Protein AF-A0A8T7ERE1-F1 (afdb_monomer_lite)

Foldseek 3Di:
DLVVCVVVVHPDAAEDEVCQQPHAPVLCVVCPLLQAAPVHHHHPVSNVVVLVCLVVVSHLAYDHQADADAPVLSPDPDRDHHFGGVQPLLVSVLVCCVVVSAPPVSSCRRHPVSVCVSVVHDDPPPDDDDDDRPDKDFDFQLPTPDDRNHGSRGRPID

pLDDT: mean 96.12, std 3.38, range [77.44, 98.81]

Structure (mmCIF, N/CA/C/O backbone):
data_AF-A0A8T7ERE1-F1
#
_entry.id   AF-A0A8T7ERE1-F1
#
loop_
_atom_site.group_PDB
_atom_site.id
_atom_site.type_symbol
_atom_site.label_atom_id
_atom_site.label_alt_id
_atom_site.label_comp_id
_atom_site.label_asym_id
_atom_site.label_entity_id
_atom_site.label_seq_id
_atom_site.pdbx_PDB_ins_code
_atom_site.Cartn_x
_atom_site.Cartn_y
_atom_site.Cartn_z
_atom_site.occupancy
_atom_site.B_iso_or_equiv
_atom_site.auth_seq_id
_atom_site.auth_comp_id
_atom_site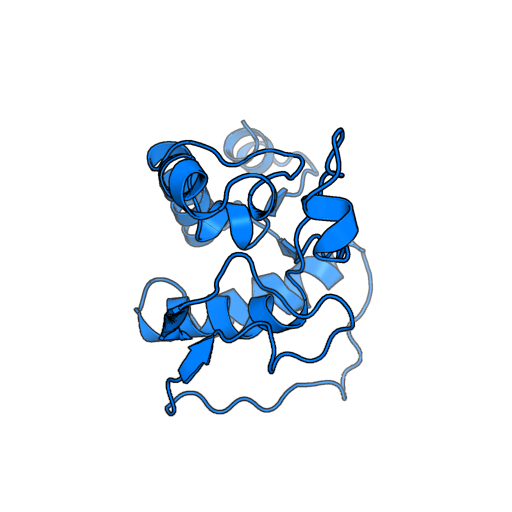.auth_asym_id
_atom_site.auth_atom_id
_atom_site.pdbx_PDB_model_num
ATOM 1 N N . MET A 1 1 ? 7.374 0.510 18.505 1.00 92.25 1 MET A N 1
ATOM 2 C CA . MET A 1 1 ? 7.446 1.940 18.880 1.00 92.25 1 MET A CA 1
ATOM 3 C C . MET A 1 1 ? 6.089 2.626 18.743 1.00 92.25 1 MET A C 1
ATOM 5 O O . MET A 1 1 ? 5.519 2.943 19.771 1.00 92.25 1 MET A O 1
ATOM 9 N N . LEU A 1 2 ? 5.525 2.788 17.536 1.00 96.25 2 LEU A N 1
ATOM 10 C CA . LEU A 1 2 ? 4.255 3.521 17.350 1.00 96.25 2 LEU A CA 1
ATOM 11 C C . LEU A 1 2 ? 3.056 2.908 18.093 1.00 96.25 2 LEU A C 1
ATOM 13 O O . LEU A 1 2 ? 2.295 3.644 18.706 1.00 96.25 2 LEU A O 1
ATOM 17 N N . ARG A 1 3 ? 2.946 1.573 18.135 1.00 95.88 3 ARG A N 1
ATOM 18 C CA . ARG A 1 3 ? 1.940 0.876 18.959 1.00 95.88 3 ARG A CA 1
ATOM 19 C C . ARG A 1 3 ? 2.012 1.274 20.442 1.00 95.88 3 ARG A C 1
ATOM 21 O O . ARG A 1 3 ? 0.984 1.519 21.056 1.00 95.88 3 ARG A O 1
ATOM 28 N N . ALA A 1 4 ? 3.222 1.371 20.999 1.00 97.06 4 ALA A N 1
ATOM 29 C CA . ALA A 1 4 ? 3.425 1.778 22.392 1.00 97.06 4 ALA A CA 1
ATOM 30 C C . ALA A 1 4 ? 3.060 3.256 22.602 1.00 97.06 4 ALA A C 1
ATOM 32 O O . ALA A 1 4 ? 2.296 3.566 23.504 1.00 97.06 4 ALA A O 1
ATOM 33 N N . ALA A 1 5 ? 3.497 4.142 21.701 1.00 97.62 5 ALA A N 1
ATOM 34 C CA . ALA A 1 5 ? 3.140 5.560 21.748 1.00 97.62 5 ALA A CA 1
ATOM 35 C C . ALA A 1 5 ? 1.616 5.786 21.703 1.00 97.62 5 ALA A C 1
ATOM 37 O O . ALA A 1 5 ? 1.089 6.598 22.459 1.00 97.62 5 ALA A O 1
ATOM 38 N N . LYS A 1 6 ? 0.892 5.024 20.869 1.00 97.06 6 LYS A N 1
ATOM 39 C CA . LYS A 1 6 ? -0.578 5.046 20.846 1.00 97.06 6 LYS A CA 1
ATOM 40 C C . LYS A 1 6 ? -1.195 4.525 22.145 1.00 97.06 6 LYS A C 1
ATOM 42 O O . LYS A 1 6 ? -2.139 5.129 22.640 1.00 97.06 6 LYS A O 1
ATOM 47 N N . ALA A 1 7 ? -0.664 3.440 22.712 1.00 96.12 7 ALA A N 1
ATOM 48 C CA . ALA A 1 7 ? -1.131 2.902 23.993 1.00 96.12 7 ALA A CA 1
ATOM 49 C C . ALA A 1 7 ? -0.923 3.886 25.163 1.00 96.12 7 ALA A C 1
ATOM 51 O O . ALA A 1 7 ? -1.708 3.894 26.105 1.00 96.12 7 ALA A O 1
ATOM 52 N N . GLU A 1 8 ? 0.095 4.744 25.076 1.00 97.88 8 GLU A N 1
ATOM 53 C CA . GLU A 1 8 ? 0.354 5.845 26.014 1.00 97.88 8 GLU A CA 1
ATOM 54 C C . GLU A 1 8 ? -0.526 7.087 25.761 1.00 97.88 8 GLU A C 1
ATOM 56 O O . GLU A 1 8 ? -0.441 8.066 26.500 1.00 97.88 8 GLU A O 1
ATOM 61 N N . GLY A 1 9 ? -1.379 7.073 24.731 1.00 96.81 9 GLY A N 1
ATOM 62 C CA . GLY A 1 9 ? -2.258 8.192 24.382 1.00 96.81 9 GLY A CA 1
ATOM 63 C C . GLY A 1 9 ? -1.554 9.355 23.677 1.00 96.81 9 GLY A C 1
ATOM 64 O O . GLY A 1 9 ? -2.110 10.451 23.605 1.00 96.81 9 GLY A O 1
ATOM 65 N N . LEU A 1 10 ? -0.339 9.148 23.153 1.00 98.06 10 LEU A N 1
ATOM 66 C CA . LEU A 1 10 ? 0.370 10.183 22.405 1.00 98.06 10 LEU A CA 1
ATOM 67 C C . LEU A 1 10 ? -0.321 10.447 21.054 1.00 98.06 10 LEU A C 1
ATOM 69 O O . LEU A 1 10 ? -0.776 9.502 20.402 1.00 98.06 10 LEU A O 1
ATOM 73 N N . PRO A 1 11 ? -0.362 11.710 20.587 1.00 96.38 11 PRO A N 1
ATOM 74 C CA . PRO A 1 11 ? -1.034 12.085 19.345 1.00 96.38 11 PRO A CA 1
ATOM 75 C C . PRO A 1 11 ? -0.171 11.732 18.125 1.00 96.38 11 PRO A C 1
ATOM 77 O O . PRO A 1 11 ? 0.396 12.604 17.468 1.00 96.38 11 PRO A O 1
ATOM 80 N N . VAL A 1 12 ? -0.035 10.438 17.839 1.00 97.44 12 VAL A N 1
ATOM 81 C CA . VAL A 1 12 ? 0.728 9.914 16.699 1.00 97.44 12 VAL A CA 1
ATOM 82 C C . VAL A 1 12 ? -0.154 9.072 15.787 1.00 97.44 12 VAL A C 1
ATOM 84 O O . VAL A 1 12 ? -0.997 8.301 16.247 1.00 97.44 12 VAL A O 1
ATOM 87 N N . THR A 1 13 ? 0.088 9.184 14.485 1.00 97.88 13 THR A N 1
ATOM 88 C CA . THR A 1 13 ? -0.604 8.418 13.444 1.00 97.88 13 THR A CA 1
ATOM 89 C C . THR A 1 13 ? 0.395 7.643 12.588 1.00 97.88 13 THR A C 1
ATOM 91 O O . THR A 1 13 ? 1.578 7.986 12.530 1.00 97.88 13 THR A O 1
ATOM 94 N N . LEU A 1 14 ? -0.069 6.587 11.923 1.00 97.88 14 LEU A N 1
ATOM 95 C CA . LEU A 1 14 ? 0.721 5.708 11.067 1.00 97.88 14 LEU A CA 1
ATOM 96 C C . LEU A 1 14 ? 0.025 5.490 9.718 1.00 97.88 14 LEU A C 1
ATOM 98 O O . LEU A 1 14 ? -1.085 4.961 9.670 1.00 97.88 14 LEU A O 1
ATOM 102 N N . GLY A 1 15 ? 0.721 5.852 8.643 1.00 98.00 15 GLY A N 1
ATOM 103 C CA . GLY A 1 15 ? 0.407 5.455 7.270 1.00 98.00 15 GLY A CA 1
ATOM 104 C C . GLY A 1 15 ? 1.289 4.296 6.807 1.00 98.00 15 GLY A C 1
ATOM 105 O O . GLY A 1 15 ? 2.417 4.139 7.291 1.00 98.00 15 GLY A O 1
ATOM 106 N N . VAL A 1 16 ? 0.770 3.461 5.910 1.00 98.38 16 VAL A N 1
ATOM 107 C CA . VAL A 1 16 ? 1.535 2.399 5.241 1.00 98.38 16 VAL A CA 1
ATOM 108 C C . VAL A 1 16 ? 1.190 2.339 3.756 1.00 98.38 16 VAL A C 1
ATOM 110 O O . VAL A 1 16 ? 0.052 2.563 3.352 1.00 98.38 16 VAL A O 1
ATOM 113 N N . CYS A 1 17 ? 2.160 1.953 2.929 1.00 98.56 17 CYS A N 1
ATOM 114 C CA . CYS A 1 17 ? 1.958 1.847 1.488 1.00 98.56 17 CYS A CA 1
ATOM 115 C C . CYS A 1 17 ? 1.694 0.399 1.035 1.00 98.56 17 CYS A C 1
ATOM 117 O O . CYS A 1 17 ? 2.325 -0.528 1.556 1.00 98.56 17 CYS A O 1
ATOM 119 N N . PRO A 1 18 ? 0.855 0.163 0.001 1.00 98.25 18 PRO A N 1
ATOM 120 C CA . PRO A 1 18 ? 0.619 -1.180 -0.533 1.00 98.25 18 PRO A CA 1
ATOM 121 C C . PRO A 1 18 ? 1.900 -1.911 -0.950 1.00 98.25 18 PRO A C 1
ATOM 123 O O . PRO A 1 18 ? 2.006 -3.120 -0.767 1.00 98.25 18 PRO A O 1
ATOM 126 N N . HIS A 1 19 ? 2.926 -1.201 -1.424 1.00 98.44 19 HIS A N 1
ATOM 127 C CA . HIS A 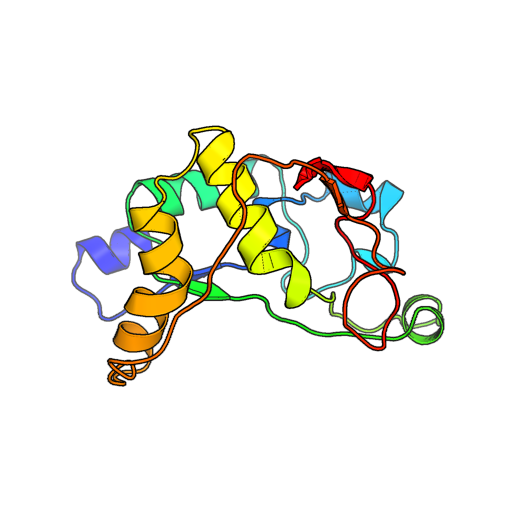1 19 ? 4.175 -1.850 -1.821 1.00 98.44 19 HIS A CA 1
ATOM 128 C C . HIS A 1 19 ? 4.929 -2.439 -0.619 1.00 98.44 19 HIS A C 1
ATOM 130 O O . HIS A 1 19 ? 5.594 -3.453 -0.782 1.00 98.44 19 HIS A O 1
ATOM 136 N N . HIS A 1 20 ? 4.773 -1.900 0.597 1.00 98.62 20 HIS A N 1
ATOM 137 C CA . HIS A 1 20 ? 5.314 -2.524 1.815 1.00 98.62 20 HIS A CA 1
ATOM 138 C C . HIS A 1 20 ? 4.417 -3.633 2.378 1.00 98.62 20 HIS A C 1
ATOM 140 O O . HIS A 1 20 ? 4.892 -4.450 3.162 1.00 98.62 20 HIS A O 1
ATOM 146 N N . LEU A 1 21 ? 3.142 -3.683 1.981 1.00 98.31 21 LEU A N 1
ATOM 147 C CA . LEU A 1 21 ? 2.185 -4.720 2.380 1.00 98.31 21 LEU A CA 1
ATOM 148 C C . LEU A 1 21 ? 2.196 -5.939 1.445 1.00 98.31 21 LEU A C 1
ATOM 150 O O . LEU A 1 21 ? 1.926 -7.051 1.899 1.00 98.31 21 LEU A O 1
ATOM 154 N N . TRP A 1 22 ? 2.516 -5.761 0.162 1.00 98.06 22 TRP A N 1
ATOM 155 C CA . TRP A 1 22 ? 2.530 -6.841 -0.832 1.00 98.06 22 TRP A CA 1
ATOM 156 C C . TRP A 1 22 ? 3.929 -7.321 -1.195 1.00 98.06 22 TRP A C 1
ATOM 158 O O . TRP A 1 22 ? 4.103 -8.521 -1.400 1.00 98.06 22 TRP A O 1
ATOM 168 N N . LEU A 1 23 ? 4.928 -6.439 -1.217 1.00 98.56 23 LEU A N 1
ATOM 169 C CA . LEU A 1 23 ? 6.267 -6.763 -1.711 1.00 98.56 23 LEU A CA 1
ATOM 170 C C . LEU A 1 23 ? 7.294 -6.809 -0.576 1.00 98.56 23 LEU A C 1
ATOM 172 O O . LEU A 1 23 ? 7.159 -6.134 0.447 1.00 98.56 23 LEU A O 1
ATOM 176 N N . THR A 1 24 ? 8.345 -7.598 -0.771 1.00 98.81 24 THR A N 1
ATOM 177 C CA . THR A 1 24 ? 9.488 -7.705 0.147 1.00 98.81 24 THR A CA 1
ATOM 178 C C . THR A 1 24 ? 10.800 -7.553 -0.620 1.00 98.81 24 THR A C 1
ATOM 180 O O . THR A 1 24 ? 10.831 -7.402 -1.841 1.00 98.81 24 THR A O 1
ATOM 183 N N . VAL A 1 25 ? 11.928 -7.600 0.088 1.00 98.56 25 VAL A N 1
ATOM 184 C CA . VAL A 1 25 ? 13.252 -7.696 -0.547 1.00 98.56 25 VAL A CA 1
ATOM 185 C C . VAL A 1 25 ? 13.387 -8.907 -1.480 1.00 98.56 25 VAL A C 1
ATOM 187 O O . VAL A 1 25 ? 14.211 -8.864 -2.391 1.00 98.56 25 VAL A O 1
ATOM 190 N N . ASP A 1 26 ? 12.554 -9.939 -1.315 1.00 98.56 26 ASP A N 1
ATOM 191 C CA . ASP A 1 26 ? 12.558 -11.140 -2.159 1.00 98.56 26 ASP A CA 1
ATOM 192 C C . ASP A 1 26 ? 12.020 -10.858 -3.571 1.00 98.56 26 ASP A C 1
ATOM 194 O O . ASP A 1 26 ? 12.310 -11.600 -4.507 1.00 98.56 26 ASP A O 1
ATOM 198 N N . ASP A 1 27 ? 11.288 -9.755 -3.756 1.00 98.50 27 ASP A N 1
ATOM 199 C CA . ASP A 1 27 ? 10.811 -9.300 -5.063 1.00 98.50 27 ASP A CA 1
ATOM 200 C C . ASP A 1 27 ? 11.872 -8.520 -5.853 1.00 98.50 27 ASP A C 1
ATOM 202 O O . ASP A 1 27 ? 11.737 -8.339 -7.066 1.00 98.50 27 ASP A O 1
ATOM 206 N N . LEU A 1 28 ? 12.940 -8.048 -5.202 1.00 97.81 28 LEU A N 1
ATOM 207 C CA . LEU A 1 28 ? 13.955 -7.203 -5.842 1.00 97.81 28 LEU A CA 1
ATOM 208 C C . LEU A 1 28 ? 14.665 -7.869 -7.033 1.00 97.81 28 LEU A C 1
ATOM 210 O O . LEU A 1 28 ? 14.873 -7.165 -8.023 1.00 97.81 28 LEU A O 1
ATOM 214 N N . PRO A 1 29 ? 15.001 -9.178 -7.019 1.00 97.94 29 PRO A N 1
ATOM 215 C CA . PRO A 1 29 ? 15.581 -9.840 -8.188 1.00 97.94 29 PRO A CA 1
ATOM 216 C C . PRO A 1 29 ? 14.681 -9.772 -9.429 1.00 97.94 29 PRO A C 1
ATOM 218 O O . PRO A 1 29 ? 15.183 -9.612 -10.537 1.00 97.94 29 PRO A O 1
ATOM 221 N N . ARG A 1 30 ? 13.355 -9.847 -9.242 1.00 96.88 30 ARG A N 1
ATOM 222 C CA . ARG A 1 30 ? 12.361 -9.722 -10.320 1.00 96.88 30 ARG A CA 1
ATOM 223 C C . ARG A 1 30 ? 12.180 -8.269 -10.754 1.00 96.88 30 ARG A C 1
ATOM 225 O O . ARG A 1 30 ? 12.082 -7.990 -11.942 1.00 96.88 30 ARG A O 1
ATOM 232 N N . LEU A 1 31 ? 12.092 -7.352 -9.793 1.00 97.44 31 LEU A N 1
ATOM 233 C CA . LEU A 1 31 ? 11.742 -5.955 -10.048 1.00 97.44 31 LEU A CA 1
ATOM 234 C C . LEU A 1 31 ? 12.918 -5.115 -10.565 1.00 97.44 31 LEU A C 1
ATOM 236 O O . LEU A 1 31 ? 12.709 -4.131 -11.276 1.00 97.44 31 LEU A O 1
ATOM 240 N N . GLY A 1 32 ? 14.151 -5.441 -10.175 1.00 97.19 32 GLY A N 1
ATOM 241 C CA . GLY A 1 32 ? 15.319 -4.612 -10.460 1.00 97.19 32 GLY A CA 1
ATOM 242 C C . GLY A 1 32 ? 15.082 -3.147 -10.071 1.00 97.19 32 GLY A C 1
ATOM 243 O O . GLY A 1 32 ? 14.622 -2.834 -8.971 1.00 97.19 32 GLY A O 1
ATOM 244 N N . ALA A 1 33 ? 15.343 -2.222 -10.998 1.00 97.19 33 ALA A N 1
ATOM 245 C CA . ALA A 1 33 ? 15.144 -0.793 -10.765 1.00 97.19 33 ALA A CA 1
ATOM 246 C C . ALA A 1 33 ? 13.669 -0.388 -10.568 1.00 97.19 33 ALA A C 1
ATOM 248 O O . ALA A 1 33 ? 13.402 0.623 -9.912 1.00 97.19 33 ALA A O 1
ATOM 249 N N . LEU A 1 34 ? 12.706 -1.176 -11.063 1.00 97.81 34 LEU A N 1
ATOM 250 C CA . LEU A 1 34 ? 11.273 -0.945 -10.839 1.00 97.81 34 LEU A CA 1
ATOM 251 C C . LEU A 1 34 ? 10.891 -1.123 -9.363 1.00 97.81 34 LEU A C 1
ATOM 253 O O . LEU A 1 34 ? 9.935 -0.513 -8.905 1.00 97.81 34 LEU A O 1
ATOM 257 N N . GLY A 1 35 ? 11.700 -1.857 -8.593 1.00 97.44 35 GLY A N 1
ATOM 258 C CA . GLY A 1 35 ? 11.585 -2.016 -7.141 1.00 97.44 35 GLY A CA 1
ATOM 259 C C . GLY A 1 35 ? 12.365 -0.968 -6.343 1.00 97.44 35 GLY A C 1
ATOM 260 O O . GLY A 1 35 ? 12.599 -1.142 -5.149 1.00 97.44 35 GLY A O 1
ATOM 261 N N . ARG A 1 36 ? 12.811 0.127 -6.970 1.00 97.62 36 ARG A N 1
ATOM 262 C CA . ARG A 1 36 ? 13.527 1.212 -6.284 1.00 97.62 36 ARG A CA 1
ATOM 263 C C . ARG A 1 36 ? 12.557 2.285 -5.784 1.00 97.62 36 ARG A C 1
ATOM 265 O O . ARG A 1 36 ? 12.100 3.108 -6.576 1.00 97.62 36 ARG A O 1
ATOM 272 N N . MET A 1 37 ? 12.311 2.327 -4.473 1.00 97.69 37 MET A N 1
ATOM 273 C CA . MET A 1 37 ? 11.500 3.350 -3.785 1.00 97.69 37 MET A CA 1
ATOM 274 C C . MET A 1 37 ? 12.098 3.752 -2.428 1.00 97.69 37 MET A C 1
ATOM 276 O O . MET A 1 37 ? 13.087 3.160 -1.985 1.00 97.69 37 MET A O 1
ATOM 280 N N . LYS A 1 38 ? 11.536 4.785 -1.792 1.00 96.81 38 LYS A N 1
ATOM 281 C CA . LYS A 1 38 ? 11.916 5.240 -0.449 1.00 96.81 38 LYS A CA 1
ATOM 282 C C . LYS A 1 38 ? 10.656 5.472 0.393 1.00 96.81 38 LYS A C 1
ATOM 284 O O . LYS A 1 38 ? 9.888 6.339 0.007 1.00 96.81 38 LYS A O 1
ATOM 289 N N . PRO A 1 39 ? 10.511 4.810 1.555 1.00 97.38 39 PRO A N 1
ATOM 290 C CA . PRO A 1 39 ? 11.391 3.772 2.107 1.00 97.38 39 PRO A CA 1
ATOM 291 C C . PRO A 1 39 ? 11.494 2.526 1.209 1.00 97.38 39 PRO A C 1
ATOM 293 O O . PRO A 1 39 ? 10.529 2.133 0.564 1.00 97.38 39 PRO A O 1
ATOM 296 N N . GLY A 1 40 ? 12.677 1.908 1.139 1.00 98.19 40 GLY A N 1
ATOM 297 C CA . GLY A 1 40 ? 12.877 0.691 0.338 1.00 98.19 40 GLY A CA 1
ATOM 298 C C . GLY A 1 40 ? 12.152 -0.523 0.926 1.00 98.19 40 GLY A C 1
ATOM 299 O O . GLY A 1 40 ? 11.871 -0.538 2.127 1.00 98.19 40 GLY A O 1
ATOM 300 N N . LEU A 1 41 ? 11.903 -1.541 0.094 1.00 98.56 41 LEU A N 1
ATOM 301 C CA . LEU A 1 41 ? 11.298 -2.807 0.523 1.00 98.56 41 LEU A CA 1
ATOM 302 C C . LEU A 1 41 ? 12.096 -3.462 1.656 1.00 98.56 41 LEU A C 1
ATOM 304 O O . LEU A 1 41 ? 13.313 -3.284 1.778 1.00 98.56 41 LEU A O 1
ATOM 308 N N . LYS A 1 42 ? 11.375 -4.196 2.503 1.00 98.50 42 LYS A N 1
ATOM 309 C CA . LYS A 1 42 ? 11.874 -4.781 3.750 1.00 98.50 42 LYS A CA 1
ATOM 310 C C . LYS A 1 42 ? 11.675 -6.294 3.771 1.00 98.50 42 LYS A C 1
ATOM 312 O O . LYS A 1 42 ? 11.245 -6.876 2.777 1.00 98.50 42 LYS A O 1
ATOM 317 N N . SER A 1 43 ? 12.072 -6.943 4.860 1.00 98.75 43 SER A N 1
ATOM 318 C CA . SER A 1 43 ? 11.986 -8.398 4.964 1.00 98.75 43 SER A CA 1
ATOM 319 C C . SER A 1 43 ? 10.525 -8.878 4.985 1.00 98.75 43 SER A C 1
ATOM 321 O O . SER A 1 43 ? 9.619 -8.105 5.315 1.00 98.75 43 SER A O 1
ATOM 323 N N . PRO A 1 44 ? 10.264 -10.165 4.704 1.00 98.75 44 PRO A N 1
ATOM 324 C CA . PRO A 1 44 ? 8.945 -10.759 4.927 1.00 98.75 44 PRO A CA 1
ATOM 325 C C . PRO A 1 44 ? 8.425 -10.599 6.357 1.00 98.75 44 PRO A C 1
ATOM 327 O O . PRO A 1 44 ? 7.219 -10.453 6.544 1.00 98.75 44 PRO A O 1
ATOM 330 N N . ALA A 1 45 ? 9.319 -10.583 7.352 1.00 98.69 45 ALA A N 1
ATOM 331 C CA . ALA A 1 45 ? 8.956 -10.356 8.747 1.00 98.69 45 ALA A CA 1
ATOM 332 C C . ALA A 1 45 ? 8.473 -8.916 8.985 1.00 98.69 45 ALA A C 1
ATOM 334 O O . ALA A 1 45 ? 7.481 -8.713 9.678 1.00 98.69 45 ALA A O 1
ATOM 335 N N . ASP A 1 46 ? 9.113 -7.926 8.355 1.00 98.62 46 ASP A N 1
ATOM 336 C CA . ASP A 1 46 ? 8.658 -6.532 8.415 1.00 98.62 46 ASP A CA 1
ATOM 337 C C . ASP A 1 46 ? 7.275 -6.382 7.768 1.00 98.62 46 ASP A C 1
ATOM 339 O O . ASP A 1 46 ? 6.384 -5.761 8.343 1.00 98.62 46 ASP A O 1
ATOM 343 N N . ARG A 1 47 ? 7.062 -7.013 6.603 1.00 98.56 47 ARG A N 1
ATOM 344 C CA . ARG A 1 47 ? 5.749 -7.048 5.940 1.00 98.56 47 ARG A CA 1
ATOM 345 C C . ARG A 1 47 ? 4.687 -7.686 6.837 1.00 98.56 47 ARG A C 1
ATOM 347 O O . ARG A 1 47 ? 3.589 -7.150 6.945 1.00 98.56 47 ARG A O 1
ATOM 354 N N . ALA A 1 48 ? 4.997 -8.809 7.487 1.00 98.44 48 ALA A N 1
ATOM 355 C CA . ALA A 1 48 ? 4.084 -9.461 8.426 1.00 98.44 48 ALA A CA 1
ATOM 356 C C . ALA A 1 48 ? 3.728 -8.539 9.605 1.00 98.44 48 ALA A C 1
ATOM 358 O O . ALA A 1 48 ? 2.552 -8.376 9.911 1.00 98.44 48 ALA A O 1
ATOM 359 N N . ALA A 1 49 ? 4.712 -7.841 10.179 1.00 98.38 49 ALA A N 1
ATOM 360 C CA . ALA A 1 49 ? 4.476 -6.884 11.257 1.00 98.38 49 ALA A CA 1
ATOM 361 C C . ALA A 1 49 ? 3.569 -5.711 10.837 1.00 98.38 49 ALA A C 1
ATOM 363 O O . ALA A 1 49 ? 2.796 -5.216 11.658 1.00 98.38 49 ALA A O 1
ATOM 364 N N . LEU A 1 50 ? 3.627 -5.270 9.572 1.00 98.38 50 LEU A N 1
ATOM 365 C CA . LEU A 1 50 ? 2.695 -4.266 9.043 1.00 98.38 50 LEU A CA 1
ATOM 366 C C . LEU A 1 50 ? 1.265 -4.807 8.939 1.00 98.38 50 LEU A C 1
ATOM 368 O O . LEU A 1 50 ?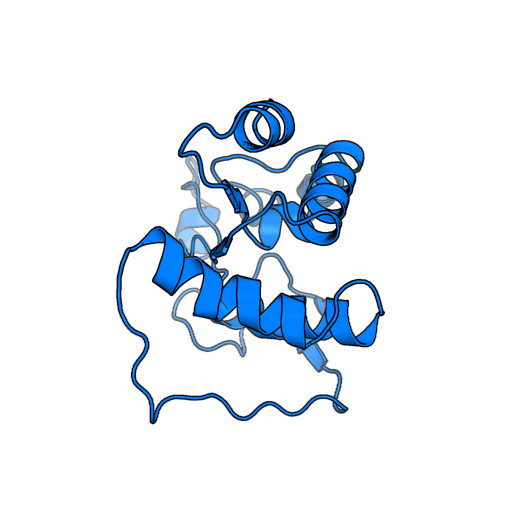 0.323 -4.090 9.268 1.00 98.38 50 LEU A O 1
ATOM 372 N N . TRP A 1 51 ? 1.092 -6.066 8.533 1.00 98.31 51 TRP A N 1
ATOM 373 C CA . TRP A 1 51 ? -0.224 -6.711 8.525 1.00 98.31 51 TRP A CA 1
ATOM 374 C C . TRP A 1 51 ? -0.793 -6.890 9.934 1.00 98.31 51 TRP A C 1
ATOM 376 O O . TRP A 1 51 ? -1.964 -6.583 10.153 1.00 98.31 51 TRP A O 1
ATOM 386 N N . ASP A 1 52 ? 0.035 -7.279 10.903 1.00 97.94 52 ASP A N 1
ATOM 387 C CA . ASP A 1 52 ? -0.369 -7.338 12.312 1.00 97.94 52 AS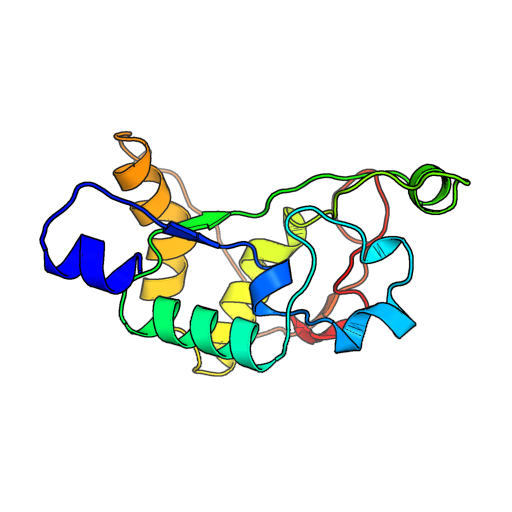P A CA 1
ATOM 388 C C . ASP A 1 52 ? -0.790 -5.952 12.827 1.00 97.94 52 ASP A C 1
ATOM 390 O O . ASP A 1 52 ? -1.793 -5.819 13.525 1.00 97.94 52 ASP A O 1
ATOM 394 N N . ALA A 1 53 ? -0.059 -4.901 12.438 1.00 98.19 53 ALA A N 1
ATOM 395 C CA . ALA A 1 53 ? -0.376 -3.514 12.783 1.00 98.19 53 ALA A CA 1
ATOM 396 C C . ALA A 1 53 ? -1.654 -2.988 12.096 1.00 98.19 53 ALA A C 1
ATOM 398 O O . ALA A 1 53 ? -2.292 -2.056 12.588 1.00 98.19 53 ALA A O 1
ATOM 399 N N . ILE A 1 54 ? -2.042 -3.551 10.949 1.00 98.06 54 ILE A N 1
ATOM 400 C CA . ILE A 1 54 ? -3.351 -3.282 10.342 1.00 98.06 54 ILE A CA 1
ATOM 401 C C . ILE A 1 54 ? -4.456 -3.937 11.169 1.00 98.06 54 ILE A C 1
ATOM 403 O O . ILE A 1 54 ? -5.462 -3.279 11.461 1.00 98.06 54 ILE A O 1
ATOM 407 N N . ALA A 1 55 ? -4.261 -5.209 11.527 1.00 96.06 55 ALA A N 1
ATOM 408 C CA . ALA A 1 55 ? -5.242 -6.028 12.227 1.00 96.06 55 ALA A CA 1
ATOM 409 C C . ALA A 1 55 ? -5.532 -5.518 13.646 1.00 96.06 55 ALA A C 1
ATOM 411 O O . ALA A 1 55 ? -6.682 -5.533 14.076 1.00 96.06 55 ALA A O 1
ATOM 412 N N . ASP A 1 56 ? -4.517 -5.021 14.355 1.00 95.81 56 ASP A N 1
ATOM 413 C CA . ASP A 1 56 ? -4.666 -4.492 15.716 1.00 95.81 56 ASP A CA 1
ATOM 414 C C . ASP A 1 56 ? -5.089 -3.010 15.787 1.00 95.81 56 ASP A C 1
ATOM 416 O O . ASP A 1 56 ? -5.236 -2.462 16.880 1.00 95.81 56 ASP A O 1
ATOM 420 N N . GLY A 1 57 ? -5.281 -2.350 14.638 1.00 96.25 57 GLY A N 1
ATOM 421 C CA . GLY A 1 57 ? -5.690 -0.944 14.567 1.00 96.25 57 GLY A CA 1
ATOM 422 C C . GLY A 1 57 ? -4.560 0.078 14.741 1.00 96.25 57 GLY A C 1
ATOM 423 O O . GLY A 1 57 ? -4.827 1.279 14.799 1.00 96.25 57 GLY A O 1
ATOM 424 N N . THR A 1 58 ? -3.294 -0.346 14.800 1.00 97.94 58 THR A N 1
ATOM 425 C CA . THR A 1 58 ? -2.145 0.571 14.887 1.00 97.94 58 THR A CA 1
ATOM 426 C C . THR A 1 58 ? -2.015 1.439 13.633 1.00 97.94 58 THR A C 1
ATOM 428 O O . THR A 1 58 ? -1.664 2.612 13.756 1.00 97.94 58 THR A O 1
ATOM 431 N N . VAL A 1 59 ? -2.293 0.902 12.442 1.00 98.50 59 VAL A N 1
ATOM 432 C CA . VAL A 1 59 ? -2.278 1.656 11.174 1.00 98.50 59 VAL A CA 1
ATOM 433 C C . VAL A 1 59 ? -3.547 2.499 11.037 1.00 98.50 59 VAL A C 1
ATOM 435 O O . VAL A 1 59 ? -4.655 1.986 11.168 1.00 98.50 59 VAL A O 1
ATOM 438 N N . ASP A 1 60 ? -3.406 3.787 10.736 1.00 98.44 60 ASP A N 1
ATOM 439 C CA . ASP A 1 60 ? -4.537 4.696 10.519 1.00 98.44 60 ASP A CA 1
ATOM 440 C C . ASP A 1 60 ? -4.930 4.794 9.047 1.00 98.44 60 ASP A C 1
ATOM 442 O O . ASP A 1 60 ? -6.109 4.959 8.742 1.00 98.44 60 ASP A O 1
ATOM 446 N N . VAL A 1 61 ? -3.944 4.721 8.148 1.00 98.50 61 VAL A N 1
ATOM 447 C CA . VAL A 1 61 ? -4.107 5.033 6.725 1.00 98.50 61 VAL A CA 1
ATOM 448 C C . VAL A 1 61 ? -3.340 4.041 5.858 1.00 98.50 61 VAL A C 1
ATOM 450 O O . VAL A 1 61 ? -2.244 3.611 6.216 1.00 98.50 61 VAL A O 1
ATOM 453 N N . VAL A 1 62 ? -3.922 3.698 4.706 1.00 98.62 62 VAL A N 1
ATOM 454 C CA . VAL A 1 62 ? -3.173 3.148 3.574 1.00 98.62 62 VAL A CA 1
ATOM 455 C C . VAL A 1 62 ? -3.086 4.196 2.470 1.00 98.62 62 VAL A C 1
ATOM 457 O O . VAL A 1 62 ? -4.093 4.567 1.868 1.00 98.62 62 VAL A O 1
ATOM 460 N N . GLU A 1 63 ? -1.873 4.648 2.168 1.00 97.75 63 GLU A N 1
ATOM 461 C CA . GLU A 1 63 ? -1.586 5.639 1.134 1.00 97.75 63 GLU A CA 1
ATOM 462 C C . GLU A 1 63 ? -0.813 5.029 -0.039 1.00 97.75 63 GLU A C 1
ATOM 464 O O . GLU A 1 63 ? 0.014 4.140 0.117 1.00 97.75 63 GLU A O 1
ATOM 469 N N . SER A 1 64 ? -1.086 5.485 -1.263 1.00 98.00 64 SER A N 1
ATOM 470 C CA . SER A 1 64 ? -0.470 4.871 -2.451 1.00 98.00 64 SER A CA 1
ATOM 471 C C . SER A 1 64 ? 1.018 5.186 -2.621 1.00 98.00 64 SER A C 1
ATOM 473 O O . SER A 1 64 ? 1.695 4.437 -3.328 1.00 98.00 64 SER A O 1
ATOM 475 N N . ASP A 1 65 ? 1.478 6.314 -2.058 1.00 97.69 65 ASP A N 1
ATOM 476 C CA . ASP A 1 65 ? 2.754 6.970 -2.393 1.00 97.69 65 ASP A CA 1
ATOM 477 C C . ASP A 1 65 ? 3.032 6.910 -3.907 1.00 97.69 65 ASP A C 1
ATOM 479 O O . ASP A 1 65 ? 4.076 6.468 -4.388 1.00 97.69 65 ASP A O 1
ATOM 483 N N . HIS A 1 66 ? 2.002 7.248 -4.693 1.00 97.94 66 HIS A N 1
ATOM 484 C CA . HIS A 1 66 ? 2.049 7.128 -6.140 1.00 97.94 66 HIS A CA 1
ATOM 485 C C . HIS A 1 66 ? 3.108 8.072 -6.721 1.00 97.94 66 HIS A C 1
ATOM 487 O O . HIS A 1 66 ? 2.892 9.276 -6.843 1.00 97.94 66 HIS A O 1
ATOM 493 N N . ALA A 1 67 ? 4.230 7.486 -7.137 1.00 97.69 67 ALA A N 1
ATOM 494 C CA . ALA A 1 67 ? 5.382 8.179 -7.696 1.00 97.69 67 ALA A CA 1
ATOM 495 C C . ALA A 1 67 ? 5.734 7.575 -9.070 1.00 97.69 67 ALA A C 1
ATOM 497 O O . ALA A 1 67 ? 6.675 6.777 -9.181 1.00 97.69 67 ALA A O 1
ATOM 498 N N . PRO A 1 68 ? 4.940 7.881 -10.116 1.00 97.06 68 PRO A N 1
ATOM 499 C CA . PRO A 1 68 ? 5.111 7.301 -11.440 1.00 97.06 68 PRO A CA 1
ATOM 500 C C . PRO A 1 68 ? 6.347 7.877 -12.136 1.00 97.06 68 PRO A C 1
ATOM 502 O O . PRO A 1 68 ? 6.554 9.086 -12.165 1.00 97.06 68 PRO A O 1
ATOM 505 N N . HIS A 1 69 ? 7.111 6.996 -12.775 1.00 97.94 69 HIS A N 1
ATOM 506 C CA . HIS A 1 69 ? 8.222 7.340 -13.664 1.00 97.94 69 HIS A CA 1
ATOM 507 C C . HIS A 1 69 ? 8.096 6.514 -14.936 1.00 97.94 69 HIS A C 1
ATOM 509 O O . HIS A 1 69 ? 7.551 5.410 -14.909 1.00 97.94 69 HIS A O 1
ATOM 515 N N . THR A 1 70 ? 8.600 7.014 -16.052 1.00 97.12 70 THR A N 1
ATOM 516 C CA . THR A 1 70 ? 8.680 6.241 -17.294 1.00 97.12 70 THR A CA 1
ATOM 517 C C . THR A 1 70 ? 9.633 5.052 -17.141 1.00 97.12 70 THR A C 1
ATOM 519 O O . THR A 1 70 ? 10.564 5.072 -16.332 1.00 97.12 70 THR A O 1
ATOM 522 N N . LEU A 1 71 ? 9.444 4.010 -17.957 1.00 96.56 71 LEU A N 1
ATOM 523 C CA . LEU A 1 71 ? 10.381 2.881 -18.004 1.00 96.56 71 LEU A CA 1
ATOM 524 C C . LEU A 1 71 ? 11.808 3.336 -18.344 1.00 96.56 71 LEU A C 1
ATOM 526 O O . LEU A 1 71 ? 12.758 2.853 -17.732 1.00 96.56 71 LEU A O 1
ATOM 530 N N . ALA A 1 72 ? 11.953 4.313 -19.245 1.00 97.06 72 ALA A N 1
ATOM 531 C CA . ALA A 1 72 ? 13.247 4.876 -19.623 1.00 97.06 72 ALA A CA 1
ATOM 532 C C . ALA A 1 72 ? 13.974 5.519 -18.427 1.00 97.06 72 ALA A C 1
ATOM 534 O O . ALA A 1 72 ? 15.151 5.249 -18.200 1.00 97.06 72 ALA A O 1
ATOM 535 N N . GLU A 1 73 ? 13.274 6.309 -17.605 1.00 98.06 73 GLU A N 1
ATOM 536 C CA . GLU A 1 73 ? 13.852 6.891 -16.385 1.00 98.06 73 GLU A CA 1
ATOM 537 C C . GLU A 1 73 ? 14.271 5.804 -15.391 1.00 98.06 73 GLU A C 1
ATOM 539 O O . GLU A 1 73 ? 15.362 5.871 -14.814 1.00 98.06 73 GLU A O 1
ATOM 544 N N . LYS A 1 74 ? 13.443 4.766 -15.218 1.00 97.75 74 LYS A N 1
ATOM 545 C CA . LYS A 1 74 ? 13.752 3.632 -14.336 1.00 97.75 74 LYS A CA 1
ATOM 546 C C . LYS A 1 74 ? 14.904 2.763 -14.855 1.00 97.75 74 LYS A C 1
ATOM 548 O O . LYS A 1 74 ? 15.527 2.085 -14.049 1.00 97.75 74 LYS A O 1
ATOM 553 N N . GLN A 1 75 ? 15.213 2.798 -16.149 1.00 96.00 75 GLN A N 1
ATOM 554 C CA . GLN A 1 75 ? 16.331 2.079 -16.776 1.00 96.00 75 GLN A CA 1
ATOM 555 C C . GLN A 1 75 ? 17.602 2.931 -16.935 1.00 96.00 75 GLN A C 1
ATOM 557 O O . GLN A 1 75 ? 18.613 2.433 -17.426 1.00 96.00 75 GLN A O 1
ATOM 562 N N . SER A 1 76 ? 17.571 4.202 -16.527 1.00 97.38 76 SER A N 1
ATOM 563 C CA . SER A 1 76 ? 18.735 5.094 -16.595 1.00 97.38 76 SER A CA 1
ATOM 564 C C . SER A 1 76 ? 19.881 4.645 -15.675 1.00 97.38 76 SER A C 1
ATOM 566 O O . SER A 1 76 ? 19.703 3.808 -14.793 1.00 97.38 76 SER A O 1
ATOM 568 N N . GLU A 1 77 ? 21.067 5.249 -15.816 1.00 97.25 77 GLU A N 1
ATOM 569 C CA . GLU A 1 77 ? 22.213 4.985 -14.925 1.00 97.25 77 GLU A CA 1
ATOM 570 C C . GLU A 1 77 ? 21.921 5.311 -13.450 1.00 97.25 77 GLU A C 1
ATOM 572 O O . GLU A 1 77 ? 22.530 4.751 -12.535 1.00 97.25 77 GLU A O 1
ATOM 577 N N . ARG A 1 78 ? 20.983 6.233 -13.199 1.00 96.88 78 ARG A N 1
ATOM 578 C CA . ARG A 1 78 ? 20.578 6.664 -11.856 1.00 96.88 78 ARG A CA 1
ATOM 579 C C . ARG A 1 78 ? 19.053 6.634 -11.724 1.00 96.88 78 ARG A C 1
ATOM 581 O O . ARG A 1 78 ? 18.439 7.697 -11.640 1.00 96.88 78 ARG A O 1
ATOM 588 N N . PRO A 1 79 ? 18.438 5.438 -11.647 1.00 97.56 79 PRO A N 1
ATOM 589 C CA . PRO A 1 79 ? 16.988 5.312 -11.595 1.00 97.56 79 PRO A CA 1
ATOM 590 C C . PRO A 1 79 ? 16.389 6.085 -10.414 1.00 97.56 79 PRO A C 1
ATOM 592 O O . PRO A 1 79 ? 16.896 5.942 -9.291 1.00 97.56 79 PRO A O 1
ATOM 595 N N . PRO A 1 80 ? 15.310 6.860 -10.620 1.00 98.06 80 PRO A N 1
ATOM 596 C CA . PRO A 1 80 ? 14.658 7.584 -9.541 1.00 98.06 80 PRO A CA 1
ATOM 597 C C . PRO A 1 80 ? 13.971 6.623 -8.562 1.00 98.06 80 PRO A C 1
ATOM 599 O O . PRO A 1 80 ? 13.601 5.488 -8.897 1.00 98.06 80 PRO A O 1
ATOM 602 N N . TYR A 1 81 ? 13.794 7.095 -7.328 1.00 98.38 81 TYR A N 1
ATOM 603 C CA . TYR A 1 81 ? 12.957 6.418 -6.342 1.00 98.38 81 TYR A CA 1
ATOM 604 C C . TYR A 1 81 ? 11.482 6.681 -6.654 1.00 98.38 81 TYR A C 1
ATOM 606 O O . TYR A 1 81 ? 11.109 7.811 -6.967 1.00 98.38 81 TYR A O 1
ATOM 614 N N . GLY A 1 82 ? 10.660 5.642 -6.547 1.00 98.12 82 GLY A N 1
ATOM 615 C CA . GLY A 1 82 ? 9.213 5.739 -6.696 1.00 98.12 82 GLY A CA 1
ATOM 616 C C . GLY A 1 82 ? 8.636 4.599 -7.522 1.00 98.12 82 GLY A C 1
ATOM 617 O O . GLY A 1 82 ? 9.315 4.054 -8.406 1.00 98.12 82 GLY A O 1
ATOM 618 N N . VAL A 1 83 ? 7.392 4.249 -7.199 1.00 98.00 83 VAL A N 1
ATOM 619 C CA . VAL A 1 83 ? 6.581 3.263 -7.914 1.00 98.00 83 VAL A CA 1
ATOM 620 C C . VAL A 1 83 ? 5.160 3.800 -8.123 1.00 98.00 83 VAL A C 1
ATOM 622 O O . VAL A 1 83 ? 4.642 4.530 -7.274 1.00 98.00 83 VAL A O 1
ATOM 625 N N . PRO A 1 84 ? 4.487 3.451 -9.231 1.00 97.88 84 PRO A N 1
ATOM 626 C CA . PRO A 1 84 ? 3.077 3.760 -9.392 1.00 97.88 84 PRO A CA 1
ATOM 627 C C . PRO A 1 84 ? 2.222 2.849 -8.492 1.00 97.88 84 PRO A C 1
ATOM 629 O O . PRO A 1 84 ? 2.298 1.630 -8.599 1.00 97.88 84 PRO A O 1
ATOM 632 N N . GLY A 1 85 ? 1.397 3.437 -7.613 1.00 97.19 85 GLY A N 1
ATOM 633 C CA . GLY A 1 85 ? 0.454 2.679 -6.770 1.00 97.19 85 GLY A CA 1
ATOM 634 C C . GLY A 1 85 ? -1.031 3.048 -6.895 1.00 97.19 85 GLY A C 1
ATOM 635 O O . GLY A 1 85 ? -1.877 2.226 -6.558 1.00 97.19 85 GLY A O 1
ATOM 636 N N . LEU A 1 86 ? -1.368 4.247 -7.394 1.00 96.81 86 LEU A N 1
ATOM 637 C CA . LEU A 1 86 ? -2.734 4.792 -7.366 1.00 96.81 86 LEU A CA 1
ATOM 638 C C . LEU A 1 86 ? -3.828 3.848 -7.915 1.00 96.81 86 LEU A C 1
ATOM 640 O O . LEU A 1 86 ? -4.769 3.577 -7.172 1.00 96.81 86 LEU A O 1
ATOM 644 N N . PRO A 1 87 ? -3.739 3.309 -9.150 1.00 95.75 87 PRO A N 1
ATOM 645 C CA . PRO A 1 87 ? -4.796 2.448 -9.694 1.00 95.75 87 PRO A CA 1
ATOM 646 C C . PRO A 1 87 ? -4.876 1.065 -9.026 1.00 95.75 87 PRO A C 1
ATOM 648 O O . PRO A 1 87 ? -5.882 0.380 -9.170 1.00 95.75 87 PRO A O 1
ATOM 651 N N . THR A 1 88 ? -3.834 0.640 -8.306 1.00 97.25 88 THR A N 1
ATOM 652 C CA . THR A 1 88 ? -3.748 -0.701 -7.706 1.00 97.25 88 THR A CA 1
ATOM 653 C C . THR A 1 88 ? -4.067 -0.726 -6.215 1.00 97.25 88 THR A C 1
ATOM 655 O O . THR A 1 88 ? -4.354 -1.796 -5.695 1.00 97.25 88 THR A O 1
ATOM 658 N N . THR A 1 89 ? -4.053 0.416 -5.517 1.00 97.62 89 THR A N 1
ATOM 659 C CA . THR A 1 89 ? -4.277 0.463 -4.061 1.00 97.62 89 THR A CA 1
ATOM 660 C C . THR A 1 89 ? -5.609 -0.162 -3.645 1.00 97.62 89 THR A C 1
ATOM 662 O O . THR A 1 89 ? -5.623 -1.029 -2.776 1.00 97.62 89 THR A O 1
ATOM 665 N N . VAL A 1 90 ? -6.722 0.258 -4.259 1.00 96.75 90 VAL A N 1
ATOM 666 C CA . VAL A 1 90 ? -8.053 -0.278 -3.927 1.00 96.75 90 VAL A CA 1
ATOM 667 C C . VAL A 1 90 ? -8.157 -1.762 -4.297 1.00 96.75 90 VAL A C 1
ATOM 669 O O . VAL A 1 90 ? -8.480 -2.536 -3.399 1.00 96.75 90 VAL A O 1
ATOM 672 N N . PRO A 1 91 ? -7.829 -2.195 -5.536 1.00 96.44 91 PRO A N 1
ATOM 673 C CA . PRO A 1 91 ? -7.854 -3.613 -5.888 1.00 96.44 91 PRO A CA 1
ATOM 674 C C . PRO A 1 91 ? -7.062 -4.496 -4.921 1.00 96.44 91 PRO A C 1
ATOM 676 O O . PRO A 1 91 ? -7.629 -5.439 -4.393 1.00 96.44 91 PRO A O 1
ATOM 679 N N . LEU A 1 92 ? -5.812 -4.142 -4.594 1.00 97.88 92 LEU A N 1
ATOM 680 C CA . LEU A 1 92 ? -4.986 -4.927 -3.668 1.00 97.88 92 LEU A CA 1
ATOM 681 C C . LEU A 1 92 ? -5.652 -5.076 -2.291 1.00 97.88 92 LEU A C 1
ATOM 683 O O . LEU A 1 92 ? -5.716 -6.174 -1.741 1.00 97.88 92 LEU A O 1
ATOM 687 N N . LEU A 1 93 ? -6.199 -3.995 -1.730 1.00 97.69 93 LEU A N 1
ATOM 688 C CA . LEU A 1 93 ? -6.882 -4.066 -0.437 1.00 97.69 93 LEU A CA 1
ATOM 689 C C . LEU A 1 93 ? -8.154 -4.917 -0.499 1.00 97.69 93 LEU A C 1
ATOM 691 O O . LEU A 1 93 ? -8.425 -5.650 0.449 1.00 97.69 93 LEU A O 1
ATOM 695 N N . LEU A 1 94 ? -8.898 -4.877 -1.606 1.00 97.00 94 LEU A N 1
ATOM 696 C CA . LEU A 1 94 ? -10.062 -5.742 -1.815 1.00 97.00 94 LEU A CA 1
ATOM 697 C C . LEU A 1 94 ? -9.664 -7.208 -2.031 1.00 97.00 94 LEU A C 1
ATOM 699 O O . LEU A 1 94 ? -10.359 -8.091 -1.536 1.00 97.00 94 LEU A O 1
ATOM 703 N N . THR A 1 95 ? -8.512 -7.487 -2.643 1.00 96.88 95 THR A N 1
ATOM 704 C CA . THR A 1 95 ? -7.936 -8.838 -2.681 1.00 96.88 95 THR A CA 1
ATOM 705 C C . THR A 1 95 ? -7.669 -9.349 -1.266 1.00 96.88 95 THR A C 1
ATOM 707 O O . THR A 1 95 ? -8.077 -10.457 -0.932 1.00 96.88 95 THR A O 1
ATOM 710 N N . ALA A 1 96 ? -7.079 -8.531 -0.384 1.00 97.12 96 ALA A N 1
ATOM 711 C CA . ALA A 1 96 ? -6.890 -8.908 1.022 1.00 97.12 96 ALA A CA 1
ATOM 712 C C . ALA A 1 96 ? -8.223 -9.148 1.757 1.00 97.12 96 ALA A C 1
ATOM 714 O O . ALA A 1 96 ? -8.276 -9.980 2.667 1.00 97.12 96 ALA A O 1
ATOM 715 N N . VAL A 1 97 ? -9.294 -8.453 1.356 1.00 97.06 97 VAL A N 1
ATOM 716 C CA . VAL A 1 97 ? -10.655 -8.725 1.840 1.00 97.06 97 VAL A CA 1
ATOM 717 C C . VAL A 1 97 ? -11.156 -10.083 1.353 1.00 97.06 97 VAL A C 1
ATOM 719 O O . VAL A 1 97 ? -11.598 -10.890 2.169 1.00 97.06 97 VAL A O 1
ATOM 722 N N . GLY A 1 98 ? -11.032 -10.377 0.057 1.00 95.12 98 GLY A N 1
ATOM 723 C CA . GLY A 1 98 ? -11.408 -11.672 -0.520 1.00 95.12 98 GLY A CA 1
ATOM 724 C C . GLY A 1 98 ? -10.611 -12.854 0.050 1.00 95.12 98 GLY A C 1
ATOM 725 O O . GLY A 1 98 ? -11.138 -13.955 0.178 1.00 95.12 98 GLY A O 1
ATOM 726 N N . GLU A 1 99 ? -9.362 -12.623 0.458 1.00 94.94 99 GLU A N 1
ATOM 727 C CA . GLU A 1 99 ? -8.499 -13.603 1.133 1.00 94.94 99 GLU A CA 1
ATOM 728 C C . GLU A 1 99 ? -8.791 -13.751 2.640 1.00 94.94 99 GLU A C 1
ATOM 730 O O . GLU A 1 99 ? -8.153 -14.558 3.316 1.00 94.94 99 GLU A O 1
ATOM 735 N N . GLY A 1 100 ? -9.719 -12.966 3.199 1.00 95.81 100 GLY A N 1
ATOM 736 C CA . GLY A 1 100 ? -10.064 -12.997 4.624 1.00 95.81 100 GLY A CA 1
ATOM 737 C C . GLY A 1 100 ? -8.999 -12.400 5.553 1.00 95.81 100 GLY A C 1
ATOM 738 O O . GLY A 1 100 ? -9.061 -12.593 6.766 1.00 95.81 100 GLY A O 1
ATOM 739 N N . ARG A 1 101 ? -8.019 -11.668 5.010 1.00 95.69 101 ARG A N 1
ATOM 740 C CA . ARG A 1 101 ? -6.945 -11.005 5.775 1.00 95.69 101 ARG A CA 1
ATOM 741 C C . ARG A 1 101 ? -7.378 -9.656 6.346 1.00 95.69 101 ARG A C 1
ATOM 743 O O . ARG A 1 101 ? -6.769 -9.162 7.291 1.00 95.69 101 ARG A O 1
ATOM 750 N N . LEU A 1 102 ? -8.400 -9.051 5.746 1.00 95.81 102 LEU A N 1
ATOM 751 C CA . LEU A 1 102 ? -8.932 -7.732 6.074 1.00 95.81 102 LEU A CA 1
ATOM 752 C C . LEU A 1 102 ? -10.462 -7.767 5.968 1.00 95.81 102 LEU A C 1
ATOM 754 O O . LEU A 1 102 ? -10.998 -8.426 5.088 1.00 95.81 102 LEU A O 1
ATOM 758 N N . SER A 1 103 ? -11.199 -7.061 6.826 1.00 97.44 103 SER A N 1
ATOM 759 C CA . SER A 1 103 ? -12.641 -6.884 6.601 1.00 97.44 103 SER A CA 1
ATOM 760 C C . SER A 1 103 ? -12.892 -5.742 5.612 1.00 97.44 103 SER A C 1
ATOM 762 O O . SER A 1 103 ? -12.105 -4.796 5.538 1.00 97.44 103 SER A O 1
ATOM 764 N N . LEU A 1 104 ? -14.013 -5.778 4.882 1.00 96.50 104 LEU A N 1
ATOM 765 C CA . LEU A 1 104 ? -14.384 -4.679 3.980 1.00 96.50 104 LEU A CA 1
ATOM 766 C C . LEU A 1 104 ? -14.502 -3.345 4.732 1.00 96.50 104 LEU A C 1
ATOM 768 O O . LEU A 1 104 ? -14.000 -2.327 4.266 1.00 96.50 104 LEU A O 1
ATOM 772 N N . GLN A 1 105 ? -15.101 -3.365 5.926 1.00 96.56 105 GLN A N 1
ATOM 773 C CA . GLN A 1 105 ? -15.183 -2.187 6.788 1.00 96.56 105 GLN A CA 1
ATOM 774 C C . GLN A 1 105 ? -13.790 -1.633 7.103 1.00 96.56 105 GLN A C 1
ATOM 776 O O . GLN A 1 105 ? -13.559 -0.435 6.968 1.00 96.56 105 GLN A O 1
ATOM 781 N N . ARG A 1 106 ? -12.835 -2.500 7.460 1.00 97.88 106 ARG A N 1
ATOM 782 C CA . ARG A 1 106 ? -11.477 -2.064 7.777 1.00 97.88 106 ARG A CA 1
ATOM 783 C C . ARG A 1 106 ? -10.752 -1.494 6.556 1.00 97.88 106 ARG A C 1
ATOM 785 O O . ARG A 1 106 ? -10.008 -0.528 6.695 1.00 97.88 106 ARG A O 1
ATOM 792 N N . ALA A 1 107 ? -10.986 -2.039 5.361 1.00 97.38 107 ALA A N 1
ATOM 793 C CA . ALA A 1 107 ? -10.463 -1.468 4.120 1.00 97.38 107 ALA A CA 1
ATOM 794 C C . ALA A 1 107 ? -11.007 -0.048 3.867 1.00 97.38 107 ALA A C 1
ATOM 796 O O . ALA A 1 107 ? -10.233 0.853 3.545 1.00 97.38 107 ALA A O 1
ATOM 797 N N . VAL A 1 108 ? -12.313 0.172 4.068 1.00 95.31 108 VAL A N 1
ATOM 798 C CA . VAL A 1 108 ? -12.942 1.502 3.955 1.00 95.31 108 VAL A CA 1
ATOM 799 C C . VAL A 1 108 ? -12.374 2.473 4.990 1.00 95.31 108 VAL A C 1
ATOM 801 O O . VAL A 1 108 ? -12.043 3.608 4.645 1.00 95.31 108 VAL A O 1
ATOM 804 N N . GLU A 1 109 ? -12.183 2.025 6.232 1.00 96.56 109 GLU A N 1
ATOM 805 C CA . GLU A 1 109 ? -11.561 2.841 7.273 1.00 96.56 109 GLU A CA 1
ATOM 806 C C . GLU A 1 109 ? -10.148 3.283 6.873 1.00 96.56 109 GLU A C 1
ATOM 808 O O . GLU A 1 109 ? -9.834 4.462 6.972 1.00 96.56 109 GLU A O 1
ATOM 813 N N . LEU A 1 110 ? -9.304 2.371 6.381 1.00 98.31 110 LEU A N 1
ATOM 814 C CA . LEU A 1 110 ? -7.919 2.676 5.993 1.00 98.31 110 LEU A CA 1
ATOM 815 C C . LEU A 1 110 ? -7.813 3.622 4.787 1.00 98.31 110 LEU A C 1
ATOM 817 O O . LEU A 1 110 ? -6.834 4.359 4.673 1.00 98.31 110 LEU A O 1
ATOM 821 N N . LEU A 1 111 ? -8.794 3.589 3.883 1.00 96.50 111 LEU A N 1
ATOM 822 C CA . LEU A 1 111 ? -8.779 4.337 2.622 1.00 96.50 111 LEU A CA 1
ATOM 823 C C . LEU A 1 111 ? -9.611 5.622 2.643 1.00 96.50 111 LEU A C 1
ATOM 825 O O . LEU A 1 111 ? -9.463 6.451 1.747 1.00 96.50 111 LEU A O 1
ATOM 829 N N . SER A 1 112 ? -10.502 5.789 3.623 1.00 94.38 112 SER A N 1
ATOM 830 C CA . SER A 1 112 ? -11.464 6.892 3.647 1.00 94.38 112 SER A CA 1
ATOM 831 C C . SER A 1 112 ? -11.583 7.551 5.023 1.00 94.38 112 SER A C 1
ATOM 833 O O . SER A 1 112 ? -11.159 8.697 5.179 1.00 94.38 112 SER A O 1
ATOM 835 N N . ASP A 1 113 ? -12.103 6.849 6.038 1.00 94.38 113 ASP A N 1
ATOM 836 C CA . ASP A 1 113 ? -12.342 7.455 7.364 1.00 94.38 113 ASP A CA 1
ATOM 837 C C . ASP A 1 113 ? -11.038 7.830 8.085 1.00 94.38 113 ASP A C 1
ATOM 839 O O . ASP A 1 113 ? -10.953 8.856 8.758 1.00 94.38 113 ASP A O 1
ATOM 843 N N . GLY A 1 114 ? -10.013 6.991 7.945 1.00 96.19 114 GLY A N 1
ATOM 844 C CA . GLY A 1 114 ? -8.670 7.174 8.477 1.00 96.19 114 GLY A CA 1
ATOM 845 C C . GLY A 1 114 ? -8.020 8.447 7.948 1.00 96.19 114 GLY A C 1
ATOM 846 O O . GLY A 1 114 ? -7.746 9.333 8.756 1.00 96.19 114 GLY A O 1
ATOM 847 N N . PRO A 1 115 ? -7.837 8.600 6.621 1.00 96.25 115 PRO A N 1
ATOM 848 C CA . PRO A 1 115 ? -7.322 9.833 6.028 1.00 96.25 115 PRO A CA 1
ATOM 849 C C . PRO A 1 115 ? -8.081 11.084 6.477 1.00 96.25 115 PRO A C 1
ATOM 851 O O . PRO A 1 115 ? -7.452 12.067 6.864 1.00 96.25 115 PRO A O 1
ATOM 854 N N . ALA A 1 116 ? -9.419 11.037 6.485 1.00 95.38 116 ALA A N 1
ATOM 855 C CA . ALA A 1 116 ? -10.254 12.158 6.913 1.00 95.38 116 ALA A CA 1
ATOM 856 C C . ALA A 1 116 ? -9.968 12.560 8.371 1.00 95.38 116 ALA A C 1
ATOM 858 O O . ALA A 1 116 ? -9.721 13.730 8.665 1.00 95.38 116 ALA A O 1
ATOM 859 N N . ARG A 1 117 ? -9.897 11.574 9.275 1.00 95.75 117 ARG A N 1
ATOM 860 C CA . ARG A 1 117 ? -9.561 11.777 10.691 1.00 95.75 117 ARG A CA 1
ATOM 861 C C . ARG A 1 117 ? -8.132 12.282 10.897 1.00 95.75 117 ARG A C 1
ATOM 863 O O . ARG A 1 117 ? -7.938 13.172 11.717 1.00 95.75 117 ARG A O 1
ATOM 870 N N . VAL A 1 118 ? -7.150 11.746 10.169 1.00 96.75 118 VAL A N 1
ATOM 871 C CA . VAL A 1 118 ? -5.739 12.168 10.267 1.00 96.75 118 VAL A CA 1
ATOM 872 C C . VAL A 1 118 ? -5.555 13.607 9.784 1.00 96.75 118 VAL A C 1
ATOM 874 O O . VAL A 1 118 ? -4.804 14.365 10.393 1.00 96.75 118 VAL A O 1
ATOM 877 N N . LEU A 1 119 ? -6.248 13.999 8.713 1.00 96.00 119 LEU A N 1
ATOM 878 C CA . LEU A 1 119 ? -6.156 15.344 8.139 1.00 96.00 119 LEU A CA 1
ATOM 879 C C . LEU A 1 119 ? -7.095 16.362 8.806 1.00 96.00 119 LEU A C 1
ATOM 881 O O . LEU A 1 119 ? -6.981 17.553 8.528 1.00 96.00 119 LEU A O 1
ATOM 885 N N . GLY A 1 120 ? -8.011 15.916 9.671 1.00 95.94 120 GLY A N 1
ATOM 886 C CA . GLY A 1 120 ? -9.002 16.779 10.317 1.00 95.94 120 GLY A CA 1
ATOM 887 C C . GLY A 1 120 ? -10.019 17.365 9.336 1.00 95.94 120 GLY A C 1
ATOM 888 O O . GLY A 1 120 ? -10.438 18.508 9.501 1.00 95.94 120 GLY A O 1
ATOM 889 N N . VAL A 1 121 ? -10.384 16.607 8.299 1.00 94.38 121 VAL A N 1
ATOM 890 C CA . VAL A 1 121 ? -11.332 17.035 7.260 1.00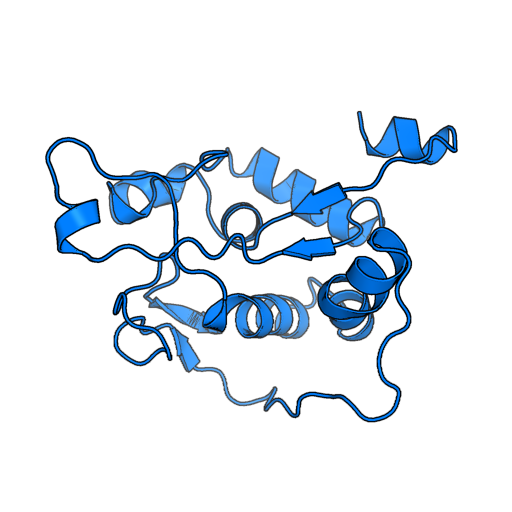 94.38 121 VAL A CA 1
ATOM 891 C C . VAL A 1 121 ? -12.607 16.206 7.305 1.00 94.38 121 VAL A C 1
ATOM 893 O O . VAL A 1 121 ? -12.586 15.017 7.623 1.00 94.38 121 VAL A O 1
ATOM 896 N N . GLU A 1 122 ? -13.728 16.824 6.947 1.00 90.31 122 GLU A N 1
ATOM 897 C CA . GLU A 1 122 ? -14.988 16.112 6.758 1.00 90.31 122 GLU A CA 1
ATOM 898 C C . GLU A 1 122 ? -15.031 15.481 5.366 1.00 90.31 122 GLU A C 1
ATOM 900 O O . GLU A 1 122 ? -14.671 16.102 4.362 1.00 90.31 122 GLU A O 1
ATOM 905 N N . ARG A 1 123 ? -15.478 14.225 5.293 1.00 84.69 123 ARG A N 1
ATOM 906 C CA . ARG A 1 123 ? -15.702 13.561 4.010 1.00 84.69 123 ARG A CA 1
ATOM 907 C C . ARG A 1 123 ? -17.006 14.078 3.390 1.00 84.69 123 ARG A C 1
ATOM 909 O O . ARG A 1 123 ? -18.015 14.115 4.093 1.00 84.69 123 ARG A O 1
ATOM 916 N N . PRO A 1 124 ? -17.040 14.368 2.078 1.00 82.56 124 PRO A N 1
ATOM 917 C CA . PRO A 1 124 ? -18.289 14.676 1.391 1.00 82.56 124 PRO A CA 1
ATOM 918 C C . PRO A 1 124 ? -19.304 13.529 1.517 1.00 82.56 124 PRO A C 1
ATOM 920 O O . PRO A 1 124 ? -18.984 12.368 1.246 1.00 82.56 124 PRO A O 1
ATOM 923 N N . HIS A 1 125 ? -20.531 13.853 1.925 1.00 77.44 125 HIS A N 1
ATOM 924 C CA . HIS A 1 125 ? -21.584 12.875 2.226 1.00 77.44 125 HIS A CA 1
ATOM 925 C C . HIS A 1 125 ? -22.145 12.139 0.996 1.00 77.44 125 HIS A C 1
ATOM 927 O O . HIS A 1 125 ? -22.817 11.124 1.152 1.00 77.44 125 HIS A O 1
ATOM 933 N N . ASP A 1 126 ? -21.869 12.626 -0.210 1.00 84.31 126 ASP A N 1
ATOM 934 C CA . ASP A 1 126 ? -22.407 12.155 -1.489 1.00 84.31 126 ASP A CA 1
ATOM 935 C C . ASP A 1 126 ? -21.321 11.588 -2.422 1.00 84.31 126 ASP A C 1
ATOM 937 O O . ASP A 1 126 ? -21.485 11.548 -3.641 1.00 84.31 126 ASP A O 1
ATOM 941 N N . THR A 1 127 ? -20.206 11.121 -1.853 1.00 85.12 127 THR A N 1
ATOM 942 C CA . THR A 1 127 ? -19.091 10.545 -2.617 1.00 85.12 127 THR A CA 1
ATOM 943 C C . THR A 1 127 ? -18.878 9.073 -2.292 1.00 85.12 127 THR A C 1
ATOM 945 O O . THR A 1 127 ? -18.974 8.645 -1.142 1.00 85.12 127 THR A O 1
ATOM 948 N N . GLY A 1 128 ? -18.583 8.279 -3.320 1.00 86.19 128 GLY A N 1
ATOM 949 C CA . GLY A 1 128 ? -18.354 6.847 -3.18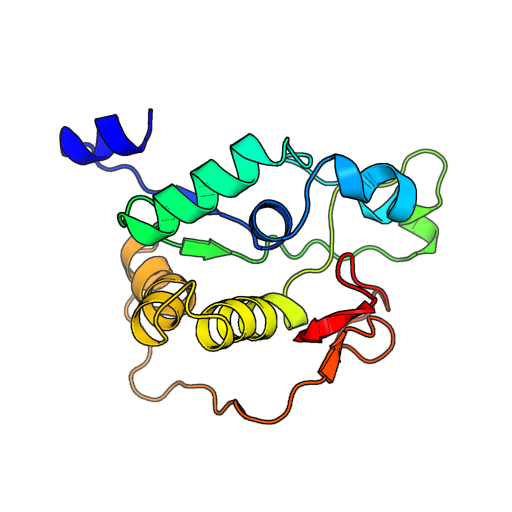4 1.00 86.19 128 GLY A CA 1
ATOM 950 C C . GLY A 1 128 ? -17.783 6.222 -4.451 1.00 86.19 128 GLY A C 1
ATOM 951 O O . GLY A 1 128 ? -17.645 6.877 -5.484 1.00 86.19 128 GLY A O 1
ATOM 952 N N . CYS A 1 129 ? -17.446 4.940 -4.355 1.00 89.69 129 CYS A N 1
ATOM 953 C CA . CYS A 1 129 ? -16.974 4.123 -5.465 1.00 89.69 129 CYS A CA 1
ATOM 954 C C . CYS A 1 129 ? -17.803 2.837 -5.520 1.00 89.69 129 CYS A C 1
ATOM 956 O O . CYS A 1 129 ? -18.113 2.260 -4.478 1.00 89.69 129 CYS A O 1
ATOM 958 N N . VAL A 1 130 ? -18.149 2.396 -6.728 1.00 92.19 130 VAL A N 1
ATOM 959 C CA . VAL A 1 130 ? -18.754 1.084 -6.971 1.00 92.19 130 VAL A CA 1
ATOM 960 C C . VAL A 1 130 ? -17.655 0.164 -7.478 1.00 92.19 130 VAL A C 1
ATOM 962 O O . VAL A 1 130 ? -16.950 0.505 -8.427 1.00 92.19 130 VAL A O 1
ATOM 965 N N . VAL A 1 131 ? -17.509 -0.989 -6.834 1.00 92.44 131 VAL A N 1
ATOM 966 C CA . VAL A 1 131 ? -16.491 -1.990 -7.160 1.00 92.44 131 VAL A CA 1
ATOM 967 C C . VAL A 1 131 ? -17.157 -3.337 -7.410 1.00 92.44 131 VAL A C 1
ATOM 969 O O . VAL A 1 131 ? -18.128 -3.683 -6.741 1.00 92.44 131 VAL A O 1
ATOM 972 N N . GLU A 1 132 ? -16.632 -4.079 -8.379 1.00 93.00 132 GLU A N 1
ATOM 973 C CA . GLU A 1 132 ? -16.972 -5.484 -8.606 1.00 93.00 132 GLU A CA 1
ATOM 974 C C . GLU A 1 132 ? -16.039 -6.352 -7.752 1.00 93.00 132 GLU A C 1
ATOM 976 O O . GLU A 1 132 ? -14.822 -6.177 -7.816 1.00 93.00 132 GLU A O 1
ATOM 981 N N . MET A 1 133 ? -16.601 -7.248 -6.939 1.00 90.56 133 MET A N 1
ATOM 982 C CA . MET A 1 133 ? -15.861 -8.022 -5.931 1.00 90.56 133 MET A CA 1
ATOM 983 C C . MET A 1 133 ? -15.609 -9.471 -6.356 1.00 90.56 133 MET A C 1
ATOM 985 O O . MET A 1 133 ? -14.653 -10.084 -5.886 1.00 90.56 133 MET A O 1
ATOM 989 N N . ASP A 1 134 ? -16.433 -10.018 -7.253 1.00 89.50 134 ASP A N 1
ATOM 990 C CA . ASP A 1 134 ? -16.451 -11.455 -7.551 1.00 89.50 134 ASP A CA 1
ATOM 991 C C . ASP A 1 134 ? -15.708 -11.810 -8.848 1.00 89.50 134 ASP A C 1
ATOM 993 O O . ASP A 1 134 ? -15.616 -12.979 -9.231 1.00 89.50 134 ASP A O 1
ATOM 997 N N . THR A 1 135 ? -15.142 -10.809 -9.530 1.00 92.50 135 THR A N 1
ATOM 998 C CA . THR A 1 135 ? -14.417 -10.988 -10.795 1.00 92.50 135 THR A CA 1
ATOM 999 C C . THR A 1 135 ? -12.919 -10.732 -10.612 1.00 92.50 135 THR A C 1
ATOM 1001 O O . THR A 1 135 ? -12.466 -9.598 -10.778 1.00 92.50 135 THR A O 1
ATOM 1004 N N . PRO A 1 136 ? -12.123 -11.771 -10.299 1.00 91.69 136 PRO A N 1
ATOM 1005 C CA . PRO A 1 136 ? -10.681 -11.624 -10.187 1.00 91.69 136 PRO A CA 1
ATOM 1006 C C . PRO A 1 136 ? -10.045 -11.350 -11.551 1.00 91.69 136 PRO A C 1
ATOM 1008 O O . PRO A 1 136 ? -10.466 -11.891 -12.577 1.00 91.69 136 PRO A O 1
ATOM 1011 N N . TRP A 1 137 ? -8.960 -10.589 -11.554 1.00 95.38 137 TRP A N 1
ATOM 1012 C CA . TRP A 1 137 ? -8.170 -10.313 -12.751 1.00 95.38 137 TRP A CA 1
ATOM 1013 C C . TRP A 1 137 ? -6.675 -10.287 -12.422 1.00 95.38 137 TRP A C 1
ATOM 1015 O O . TRP A 1 137 ? -6.268 -10.432 -11.273 1.00 95.38 137 TRP A O 1
ATOM 1025 N N . VAL A 1 138 ? -5.830 -10.187 -13.446 1.00 97.81 138 VAL A N 1
ATOM 1026 C CA . VAL A 1 138 ? -4.373 -10.108 -13.278 1.00 97.81 138 VAL A CA 1
ATOM 1027 C C . VAL A 1 138 ? -3.927 -8.694 -13.589 1.00 97.81 138 VAL A C 1
ATOM 1029 O O . VAL A 1 138 ? -4.242 -8.174 -14.661 1.00 97.81 138 VAL A O 1
ATOM 1032 N N . ILE A 1 139 ? -3.176 -8.092 -12.669 1.00 97.62 139 ILE A N 1
ATOM 1033 C CA . ILE A 1 139 ? -2.634 -6.750 -12.844 1.00 97.62 139 ILE A CA 1
ATOM 1034 C C . ILE A 1 139 ? -1.693 -6.741 -14.053 1.00 97.62 139 ILE A C 1
ATOM 1036 O O . ILE A 1 139 ? -0.698 -7.468 -14.094 1.00 97.62 139 ILE A O 1
ATOM 1040 N N . ASP A 1 140 ? -2.034 -5.888 -15.019 1.00 97.31 140 ASP A N 1
ATOM 1041 C CA . ASP A 1 140 ? -1.254 -5.575 -16.214 1.00 97.31 140 ASP A CA 1
ATOM 1042 C C . ASP A 1 140 ? -1.080 -4.055 -16.286 1.00 97.31 140 ASP A C 1
ATOM 1044 O O . ASP A 1 140 ? -1.997 -3.315 -16.655 1.00 97.31 140 ASP A O 1
ATOM 1048 N N . GLY A 1 141 ? 0.105 -3.586 -15.908 1.00 95.69 141 GLY A N 1
ATOM 1049 C CA . GLY A 1 141 ? 0.493 -2.185 -15.837 1.00 95.69 141 GLY A CA 1
ATOM 1050 C C . GLY A 1 141 ? 0.356 -1.438 -17.159 1.00 95.69 141 GLY A C 1
ATOM 1051 O O . GLY A 1 141 ? 0.132 -0.228 -17.140 1.00 95.69 141 GLY A O 1
ATOM 1052 N N . ALA A 1 142 ? 0.408 -2.139 -18.295 1.00 95.56 142 ALA A N 1
ATOM 1053 C CA . ALA A 1 142 ? 0.186 -1.539 -19.607 1.00 95.56 142 ALA A CA 1
ATOM 1054 C C . ALA A 1 142 ? -1.295 -1.198 -19.859 1.00 95.56 142 ALA A C 1
ATOM 1056 O O . ALA A 1 142 ? -1.595 -0.361 -20.710 1.00 95.56 142 ALA A O 1
ATOM 1057 N N . ARG A 1 143 ? -2.223 -1.825 -19.121 1.00 95.06 143 ARG A N 1
ATOM 1058 C CA . ARG A 1 143 ? -3.677 -1.593 -19.208 1.00 95.06 143 ARG A CA 1
ATOM 1059 C C . ARG A 1 143 ? -4.215 -0.674 -18.114 1.00 95.06 143 ARG A C 1
ATOM 1061 O O . ARG A 1 143 ? -5.372 -0.262 -18.189 1.00 95.06 143 ARG A O 1
ATOM 1068 N N . LEU A 1 144 ? -3.412 -0.364 -17.096 1.00 94.81 144 LEU A N 1
ATOM 1069 C CA . LEU A 1 144 ? -3.815 0.538 -16.019 1.00 94.81 144 LEU A CA 1
ATOM 1070 C C . LEU A 1 144 ? -3.919 1.982 -16.514 1.00 94.81 144 LEU A C 1
ATOM 1072 O O . LEU A 1 144 ? -3.126 2.447 -17.332 1.00 94.81 144 LEU A O 1
ATOM 1076 N N . LEU A 1 145 ? -4.858 2.731 -15.936 1.00 90.88 145 LEU A N 1
ATOM 1077 C CA . LEU A 1 145 ? -4.925 4.175 -16.129 1.00 90.88 145 LEU A CA 1
ATOM 1078 C C . LEU A 1 145 ? -3.681 4.834 -15.516 1.00 90.88 145 LEU A C 1
ATOM 1080 O O . LEU A 1 145 ? -3.453 4.782 -14.308 1.00 90.88 145 LEU A O 1
ATOM 1084 N N . GLY A 1 146 ? -2.869 5.459 -16.363 1.00 87.31 146 GLY A N 1
ATOM 1085 C CA . GLY A 1 146 ? -1.630 6.122 -15.975 1.00 87.31 146 GLY A CA 1
ATOM 1086 C C . GLY A 1 146 ? -0.701 6.291 -17.173 1.00 87.31 146 GLY A C 1
ATOM 1087 O O . GLY A 1 146 ? -0.844 5.615 -18.185 1.00 87.31 146 GLY A O 1
ATOM 1088 N N . ARG A 1 147 ? 0.265 7.211 -17.082 1.00 90.62 147 ARG A N 1
ATOM 1089 C CA . ARG A 1 147 ? 1.198 7.489 -18.195 1.00 90.62 147 ARG A CA 1
ATOM 1090 C C . ARG A 1 147 ? 2.469 6.640 -18.171 1.00 90.62 147 ARG A C 1
ATOM 1092 O O . ARG A 1 147 ? 3.196 6.621 -19.154 1.00 90.62 147 ARG A O 1
ATOM 1099 N N . CYS A 1 148 ? 2.758 5.978 -17.050 1.00 93.81 148 CYS A N 1
ATOM 1100 C CA . CYS A 1 148 ? 3.997 5.220 -16.882 1.00 93.81 148 CYS A CA 1
ATOM 1101 C C . CYS A 1 148 ? 3.986 3.852 -17.583 1.00 93.81 148 CYS A C 1
ATOM 1103 O O . CYS A 1 148 ? 5.040 3.428 -18.045 1.00 93.81 148 CYS A O 1
ATOM 1105 N N . GLY A 1 149 ? 2.821 3.201 -17.710 1.00 95.12 149 GLY A N 1
ATOM 1106 C CA . GLY A 1 149 ? 2.662 1.945 -18.456 1.00 95.12 149 GLY A CA 1
ATOM 1107 C C . GLY A 1 149 ? 3.297 0.706 -17.813 1.00 95.12 149 GLY A C 1
ATOM 1108 O O . GLY A 1 149 ? 3.645 -0.225 -18.530 1.00 95.12 149 GLY A O 1
ATOM 1109 N N . TRP A 1 150 ? 3.495 0.697 -16.492 1.00 97.38 150 TRP A N 1
ATOM 1110 C CA . TRP A 1 150 ? 4.016 -0.454 -15.742 1.00 97.38 150 TRP A CA 1
ATOM 1111 C C . TRP A 1 150 ? 3.499 -0.453 -14.301 1.00 97.38 150 TRP A C 1
ATOM 1113 O O . TRP A 1 150 ? 3.038 0.580 -13.806 1.00 97.38 150 TRP A O 1
ATOM 1123 N N . SER A 1 151 ? 3.595 -1.595 -13.616 1.00 97.75 151 SER A N 1
ATOM 1124 C CA . SER A 1 151 ? 3.236 -1.733 -12.202 1.00 97.75 151 SER A CA 1
ATOM 1125 C C . SER A 1 151 ? 4.234 -2.633 -11.464 1.00 97.75 151 SER A C 1
ATOM 1127 O O . SER A 1 151 ? 4.640 -3.662 -12.000 1.00 97.75 151 SER A O 1
ATOM 1129 N N . PRO A 1 152 ? 4.625 -2.336 -10.207 1.00 97.75 152 PRO A N 1
ATOM 1130 C CA . PRO A 1 152 ? 5.437 -3.281 -9.431 1.00 97.75 152 PRO A CA 1
ATOM 1131 C C . PRO A 1 152 ? 4.662 -4.574 -9.083 1.00 97.75 152 PRO A C 1
ATOM 1133 O O . PRO A 1 152 ? 5.263 -5.574 -8.678 1.00 97.75 152 PRO A O 1
ATOM 1136 N N . TYR A 1 153 ? 3.339 -4.563 -9.271 1.00 98.12 153 TYR A N 1
ATOM 1137 C CA . TYR A 1 153 ? 2.425 -5.676 -9.015 1.00 98.12 153 TYR A CA 1
ATOM 1138 C C . TYR A 1 153 ? 2.064 -6.468 -10.280 1.00 98.12 153 TYR A C 1
ATOM 1140 O O . TYR A 1 153 ? 1.139 -7.274 -10.237 1.00 98.12 153 TYR A O 1
ATOM 1148 N N . ASP A 1 154 ? 2.750 -6.243 -11.406 1.00 97.44 154 ASP A N 1
ATOM 1149 C CA . ASP A 1 154 ? 2.481 -6.969 -12.653 1.00 97.44 154 ASP A CA 1
ATOM 1150 C C . ASP A 1 154 ? 2.490 -8.491 -12.439 1.00 97.44 154 ASP A C 1
ATOM 1152 O O . ASP A 1 154 ? 3.413 -9.050 -11.837 1.00 97.44 154 ASP A O 1
ATOM 1156 N N . GLY A 1 155 ? 1.437 -9.154 -12.925 1.00 96.88 155 GLY A N 1
ATOM 1157 C CA . GLY A 1 155 ? 1.226 -10.596 -12.774 1.00 96.88 155 GLY A CA 1
ATOM 1158 C C . GLY A 1 155 ? 0.551 -11.028 -11.467 1.00 96.88 155 GLY A C 1
ATOM 1159 O O . GLY A 1 155 ? 0.224 -12.206 -11.322 1.00 96.88 155 GLY A O 1
ATOM 1160 N N . MET A 1 156 ? 0.309 -10.114 -10.522 1.00 96.69 156 MET A N 1
ATOM 1161 C CA . MET A 1 156 ? -0.449 -10.425 -9.307 1.00 96.69 156 MET A CA 1
ATOM 1162 C C . MET A 1 156 ? -1.947 -10.502 -9.597 1.00 96.69 156 MET A C 1
ATOM 1164 O O . MET A 1 156 ? -2.471 -9.760 -10.430 1.00 96.69 156 MET A O 1
ATOM 1168 N N . ARG A 1 157 ? -2.638 -11.398 -8.888 1.00 94.12 157 ARG A N 1
ATOM 1169 C CA . ARG A 1 157 ? -4.098 -11.488 -8.917 1.00 94.12 157 ARG A CA 1
ATOM 1170 C C . ARG A 1 157 ? -4.687 -10.367 -8.063 1.00 94.12 157 ARG A C 1
ATOM 1172 O O . ARG A 1 157 ? -4.228 -10.177 -6.938 1.00 94.12 157 ARG A O 1
ATOM 1179 N N . ALA A 1 158 ? -5.675 -9.671 -8.611 1.00 88.31 158 ALA A N 1
ATOM 1180 C CA . ALA A 1 158 ? -6.459 -8.649 -7.941 1.00 88.31 158 ALA A CA 1
ATOM 1181 C C . ALA A 1 158 ? -7.933 -9.052 -7.890 1.00 88.31 158 ALA A C 1
ATOM 1183 O O . ALA A 1 158 ? -8.414 -9.639 -8.892 1.00 88.31 158 ALA A O 1
#

Radius of gyration: 16.29 Å; chains: 1; bounding box: 45×31×46 Å

Secondary structure (DSSP, 8-state):
-HHHHHHTT-----EE-HHHHH--GGGHHHHGGGG--SSPP--HHHHHHHHHHHHTT---EE---B----HHHHTSSSPPS-B--HHHHHHHHHHHHHTTSS-HHHHHIIIIIHHHHHHT-PPPTT-------S---B--TTTSSSSS---TTTT-B-

Sequence (158 aa):
MLRAAKAEGLPVTLGVCPHHLWLTVDDLPRLGALGRMKPGLKSPADRAALWDAIADGTVDVVESDHAPHTLAEKQSERPPYGVPGLPTTVPLLLTAVGEGRLSLQRAVELLSDGPARVLGVERPHDTGCVVEMDTPWVIDGARLLGRCGWSPYDGMRA